Protein AF-A0A967K2U4-F1 (afdb_monomer_lite)

Secondary structure (DSSP, 8-state):
--------SSPPSEEEEEEE--EEEEE-TTT--EEEEEPS--EEEEEEEPPP--HHHHTTT--

Structure (mmCIF, N/CA/C/O backbone):
data_AF-A0A967K2U4-F1
#
_entry.id   AF-A0A967K2U4-F1
#
loop_
_atom_site.group_PDB
_atom_site.id
_atom_site.type_symbol
_atom_site.label_atom_id
_atom_site.label_alt_id
_atom_site.label_comp_id
_atom_site.label_asym_id
_atom_site.label_entity_id
_atom_site.label_seq_id
_atom_site.pdbx_PDB_ins_code
_atom_site.Cartn_x
_atom_site.Cartn_y
_atom_site.Cartn_z
_atom_site.occupancy
_atom_site.B_iso_or_equiv
_atom_site.auth_seq_id
_atom_site.auth_comp_id
_atom_site.auth_asym_id
_atom_site.auth_atom_id
_atom_site.pdbx_PDB_model_num
ATOM 1 N N . MET A 1 1 ? -1.899 23.520 -16.163 1.00 63.88 1 MET A N 1
ATOM 2 C CA . MET A 1 1 ? -1.521 22.595 -15.075 1.00 63.88 1 MET A CA 1
ATOM 3 C C . MET A 1 1 ? -0.596 21.550 -15.679 1.00 63.88 1 MET A C 1
ATOM 5 O O . MET A 1 1 ? -1.056 20.872 -16.590 1.00 63.88 1 MET A O 1
ATOM 9 N N . PRO A 1 2 ? 0.692 21.479 -15.304 1.00 82.44 2 PRO A N 1
ATOM 10 C CA . PRO A 1 2 ? 1.574 20.429 -15.804 1.00 82.44 2 PRO A CA 1
ATOM 11 C C . PRO A 1 2 ? 1.160 19.076 -15.211 1.00 82.44 2 PRO A C 1
ATOM 13 O O . PRO A 1 2 ? 0.902 18.972 -14.013 1.00 82.44 2 PRO A O 1
ATOM 16 N N . THR A 1 3 ? 1.075 18.050 -16.053 1.00 84.50 3 THR A N 1
ATOM 17 C CA . THR A 1 3 ? 0.806 16.678 -15.615 1.00 84.50 3 THR A CA 1
ATOM 18 C C . THR A 1 3 ? 2.096 16.077 -15.070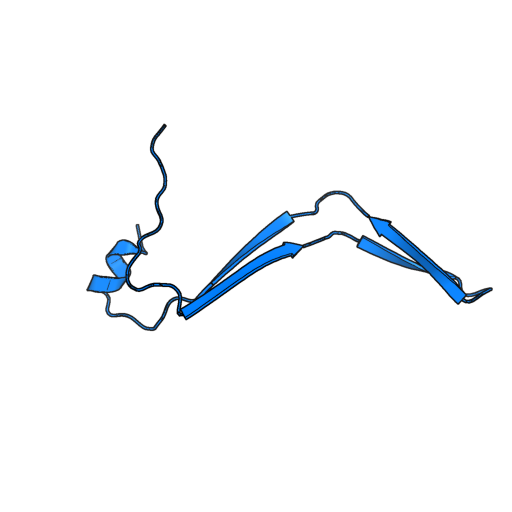 1.00 84.50 3 THR A C 1
ATOM 20 O O . THR A 1 3 ? 3.074 15.954 -15.804 1.00 84.50 3 THR A O 1
ATOM 23 N N . LEU A 1 4 ? 2.104 15.689 -13.794 1.00 79.00 4 LEU A N 1
ATOM 24 C CA . LEU A 1 4 ? 3.174 14.860 -13.245 1.00 79.00 4 LEU A CA 1
ATOM 25 C C . LEU A 1 4 ? 2.972 13.431 -13.753 1.00 79.00 4 LEU A C 1
ATOM 27 O O . LEU A 1 4 ? 1.967 12.796 -13.440 1.00 79.00 4 LEU A O 1
ATOM 31 N N . THR A 1 5 ? 3.908 12.949 -14.566 1.00 85.06 5 THR A N 1
ATOM 32 C CA . THR A 1 5 ? 3.901 11.581 -15.091 1.00 85.06 5 THR A CA 1
ATOM 33 C C . THR A 1 5 ? 4.995 10.769 -14.418 1.00 85.06 5 THR A C 1
ATOM 35 O O . THR A 1 5 ? 6.122 11.238 -14.279 1.00 85.06 5 THR A O 1
ATOM 38 N N . MET A 1 6 ? 4.667 9.544 -14.010 1.00 85.81 6 MET A N 1
ATOM 39 C CA . MET A 1 6 ? 5.686 8.581 -13.598 1.00 85.81 6 MET A CA 1
ATOM 40 C C . MET A 1 6 ? 6.414 8.042 -14.840 1.00 85.81 6 MET A C 1
ATOM 42 O O . MET A 1 6 ? 5.772 7.871 -15.883 1.00 85.81 6 MET A O 1
ATOM 46 N N . PRO A 1 7 ? 7.728 7.773 -14.759 1.00 86.88 7 PRO A N 1
ATOM 47 C CA . PRO A 1 7 ? 8.442 7.044 -15.800 1.00 86.88 7 PRO A CA 1
ATOM 48 C C . PRO A 1 7 ? 7.878 5.628 -15.975 1.00 86.88 7 PRO A C 1
ATOM 50 O O . PRO A 1 7 ? 7.373 5.020 -15.034 1.00 86.88 7 PRO A O 1
ATOM 53 N N . SER A 1 8 ? 7.974 5.085 -17.188 1.00 83.38 8 SER A N 1
ATOM 54 C CA . SER A 1 8 ? 7.519 3.725 -17.509 1.00 83.38 8 SER A CA 1
ATOM 55 C C . SER A 1 8 ? 8.640 2.681 -17.493 1.00 83.38 8 SER A C 1
ATOM 57 O O . SER A 1 8 ? 8.353 1.485 -17.533 1.00 83.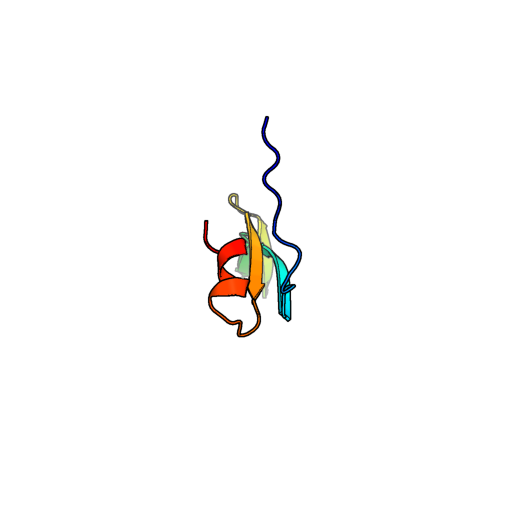38 8 SER A O 1
ATOM 59 N N . ALA A 1 9 ? 9.906 3.113 -17.437 1.00 81.75 9 ALA A N 1
ATOM 60 C CA . ALA A 1 9 ? 11.074 2.244 -17.493 1.00 81.75 9 ALA A CA 1
ATOM 61 C C . ALA A 1 9 ? 12.183 2.693 -16.513 1.00 81.75 9 ALA A C 1
ATOM 63 O O . ALA A 1 9 ? 12.448 3.891 -16.413 1.00 81.75 9 ALA A O 1
ATOM 64 N N . PRO A 1 10 ? 12.850 1.747 -15.824 1.00 81.38 10 PRO A N 1
ATOM 65 C CA . PRO A 1 10 ? 12.360 0.387 -15.586 1.00 81.38 10 PRO A CA 1
ATOM 66 C C . PRO A 1 10 ? 11.041 0.425 -14.792 1.00 81.38 10 PRO A C 1
ATOM 68 O O . PRO A 1 10 ? 10.848 1.294 -13.948 1.00 81.38 10 PRO A O 1
ATOM 71 N N . GLY A 1 11 ? 10.110 -0.480 -15.105 1.00 86.56 11 GLY A N 1
ATOM 72 C CA . GLY A 1 11 ? 8.830 -0.573 -14.395 1.00 86.56 11 GLY A CA 1
ATOM 73 C C . GLY A 1 11 ? 8.992 -1.058 -12.949 1.00 86.56 11 GLY A C 1
ATOM 74 O O . GLY A 1 11 ? 10.057 -1.535 -12.556 1.00 86.56 11 GLY A O 1
ATOM 75 N N . PHE A 1 12 ? 7.923 -0.962 -12.155 1.00 91.62 12 PHE A N 1
ATOM 76 C CA . PHE A 1 12 ? 7.923 -1.455 -10.775 1.00 91.62 12 PHE A CA 1
ATOM 77 C C . PHE A 1 12 ? 8.090 -2.978 -10.727 1.00 91.62 12 PHE A C 1
ATOM 79 O O . PHE A 1 12 ? 7.398 -3.702 -11.443 1.00 91.62 12 PHE A O 1
ATOM 86 N N . SER A 1 13 ? 8.964 -3.468 -9.846 1.00 93.50 13 SER A N 1
ATOM 87 C CA . SER A 1 13 ? 9.066 -4.901 -9.540 1.00 93.50 13 SER A CA 1
ATOM 88 C C . SER A 1 13 ? 7.918 -5.360 -8.641 1.00 93.50 13 SER A C 1
ATOM 90 O O . SER A 1 13 ? 7.446 -6.488 -8.765 1.00 93.50 13 SER A O 1
ATOM 92 N N . ALA A 1 14 ? 7.449 -4.474 -7.761 1.00 93.62 14 ALA A N 1
ATOM 93 C CA . ALA A 1 14 ? 6.257 -4.674 -6.952 1.00 93.62 14 ALA A CA 1
ATOM 94 C C . ALA A 1 14 ? 5.528 -3.346 -6.721 1.00 93.62 14 ALA A C 1
ATOM 96 O O . ALA A 1 14 ? 6.134 -2.279 -6.622 1.00 93.62 14 ALA A O 1
ATOM 97 N N . SER A 1 15 ? 4.205 -3.419 -6.603 1.00 93.06 15 SER A N 1
ATOM 98 C CA . SER A 1 15 ? 3.360 -2.273 -6.280 1.00 93.06 15 SER A CA 1
ATOM 99 C C . SER A 1 15 ? 2.262 -2.691 -5.318 1.00 93.06 15 SER A C 1
ATOM 101 O O . SER A 1 15 ? 1.546 -3.661 -5.577 1.00 93.06 15 SER A O 1
ATOM 103 N N . ARG A 1 16 ? 2.084 -1.934 -4.239 1.00 95.81 16 ARG A N 1
ATOM 104 C CA . ARG A 1 16 ? 0.976 -2.101 -3.302 1.00 95.81 16 ARG A CA 1
ATOM 105 C C . ARG A 1 16 ? 0.248 -0.781 -3.144 1.00 95.81 16 ARG A C 1
ATOM 107 O O . ARG A 1 16 ? 0.812 0.188 -2.652 1.00 95.81 16 ARG A O 1
ATOM 114 N N . PHE A 1 17 ? -1.021 -0.777 -3.522 1.00 95.88 17 PHE A N 1
ATOM 115 C CA . PHE A 1 17 ? -1.926 0.340 -3.305 1.00 95.88 17 PHE A CA 1
ATOM 116 C C . PHE A 1 17 ? -3.017 -0.079 -2.328 1.00 95.88 17 PHE A C 1
ATOM 118 O O . PHE A 1 17 ? -3.503 -1.211 -2.386 1.00 95.88 17 PHE A O 1
ATOM 125 N N . GLY A 1 18 ? -3.396 0.808 -1.418 1.00 96.44 18 GLY A N 1
ATOM 126 C CA . GLY A 1 18 ? -4.451 0.499 -0.468 1.00 96.44 18 GLY A CA 1
ATOM 127 C C . GLY A 1 18 ? -4.844 1.670 0.410 1.00 96.44 18 GLY A C 1
ATOM 128 O O . GLY A 1 18 ? -4.204 2.721 0.422 1.00 96.44 18 GLY A O 1
ATOM 129 N N . LEU A 1 19 ? -5.915 1.457 1.164 1.00 95.25 19 LEU A N 1
ATOM 130 C CA . LEU A 1 19 ? -6.395 2.382 2.174 1.00 95.25 19 LEU A CA 1
ATOM 131 C C . LEU A 1 19 ? -5.917 1.906 3.545 1.00 95.25 19 LEU A C 1
ATOM 133 O O . LEU A 1 19 ? -6.176 0.769 3.943 1.00 95.25 19 LEU A O 1
ATOM 137 N N . ILE A 1 20 ? -5.249 2.785 4.282 1.00 95.56 20 ILE A N 1
ATOM 138 C CA . ILE A 1 20 ? -5.039 2.600 5.714 1.00 95.56 20 ILE A CA 1
ATOM 139 C C . ILE A 1 20 ? -6.261 3.200 6.406 1.00 95.56 20 ILE A C 1
ATOM 141 O O . ILE A 1 20 ? -6.370 4.423 6.525 1.00 95.56 20 ILE A O 1
ATOM 145 N N . ALA A 1 21 ? -7.183 2.333 6.821 1.00 94.00 21 ALA A N 1
ATOM 146 C CA . ALA A 1 21 ? -8.345 2.724 7.607 1.00 94.00 21 ALA A CA 1
ATOM 147 C C . ALA A 1 21 ? -7.928 3.019 9.053 1.00 94.00 21 ALA A C 1
ATOM 149 O O . ALA A 1 21 ? -7.107 2.306 9.633 1.00 94.00 21 ALA A O 1
ATOM 150 N N . ASN A 1 22 ? -8.501 4.067 9.638 1.00 94.81 22 ASN A N 1
ATOM 151 C CA . ASN A 1 22 ? -8.329 4.367 11.051 1.00 94.81 22 ASN A CA 1
ATOM 152 C C . ASN A 1 22 ? -9.543 3.818 11.801 1.00 94.81 22 ASN A C 1
ATOM 154 O O . ASN A 1 22 ? -10.576 4.470 11.858 1.00 94.81 22 ASN A O 1
ATOM 158 N N . THR A 1 23 ? -9.455 2.596 12.318 1.00 94.62 23 THR A N 1
ATOM 159 C CA . THR A 1 23 ? -10.571 1.947 13.021 1.00 94.62 23 THR A CA 1
ATOM 160 C C . THR A 1 23 ? -10.169 1.568 14.434 1.00 94.62 23 THR A C 1
ATOM 162 O O . THR A 1 23 ? -9.071 1.052 14.647 1.00 94.62 23 THR A O 1
ATOM 165 N N . GLN A 1 24 ? -11.075 1.749 15.388 1.00 92.94 24 GLN A N 1
ATOM 166 C CA . GLN A 1 24 ? -10.906 1.292 16.761 1.00 92.94 24 GLN A CA 1
ATOM 167 C C . GLN A 1 24 ? -11.874 0.147 17.045 1.00 92.94 24 GLN A C 1
ATOM 169 O O . GLN A 1 24 ? -13.061 0.247 16.743 1.00 92.94 24 GLN A O 1
ATOM 174 N N . THR A 1 25 ? -11.373 -0.924 17.658 1.00 93.62 25 THR A N 1
ATOM 175 C CA . THR A 1 25 ? -12.195 -2.064 18.074 1.00 93.62 25 THR A CA 1
ATOM 176 C C . THR A 1 25 ? -12.232 -2.149 19.591 1.00 93.62 25 THR A C 1
ATOM 178 O O . THR A 1 25 ? -11.188 -2.194 20.241 1.00 93.62 25 THR A O 1
ATOM 181 N N . PHE A 1 26 ? -13.438 -2.207 20.149 1.00 92.75 26 PHE A N 1
ATOM 182 C CA . PHE A 1 26 ? -13.692 -2.435 21.565 1.00 92.75 26 PHE A CA 1
ATOM 183 C C . PHE A 1 26 ? -14.398 -3.779 21.750 1.00 92.75 26 PHE A C 1
ATOM 185 O O . PHE A 1 26 ? -15.381 -4.072 21.069 1.00 92.75 26 PHE A O 1
ATOM 192 N N . ARG A 1 27 ? -13.904 -4.598 22.682 1.00 94.25 27 ARG A N 1
ATOM 193 C CA . ARG A 1 27 ? -14.564 -5.836 23.106 1.00 94.25 27 ARG A CA 1
ATOM 194 C C . ARG A 1 27 ? -15.053 -5.668 24.538 1.00 94.25 27 ARG A C 1
ATOM 196 O O . ARG A 1 27 ? -14.251 -5.423 25.437 1.00 94.25 27 ARG A O 1
ATOM 203 N N . SER A 1 28 ? -16.354 -5.838 24.737 1.00 92.56 28 SER A N 1
ATOM 204 C CA . SER A 1 28 ? -16.975 -5.781 26.055 1.00 92.56 28 SER A CA 1
ATOM 205 C C . SER A 1 28 ? -16.511 -6.955 26.929 1.00 92.56 28 SER A C 1
ATOM 207 O O . SER A 1 28 ? -16.582 -8.109 26.493 1.00 92.56 28 SER A O 1
ATOM 209 N N . PRO A 1 29 ? -16.058 -6.697 28.168 1.00 89.25 29 PRO A N 1
ATOM 210 C CA . PRO A 1 29 ? -15.669 -7.750 29.101 1.00 89.25 29 PRO A CA 1
ATOM 211 C C . PRO A 1 29 ? -16.867 -8.451 29.765 1.00 89.25 29 PRO A C 1
ATOM 213 O O . PRO A 1 29 ? -16.663 -9.458 30.435 1.00 89.25 29 PRO A O 1
ATOM 216 N N . LEU A 1 30 ? -18.093 -7.933 29.613 1.00 94.06 30 LEU A N 1
ATOM 217 C CA . LEU A 1 30 ? -19.287 -8.459 30.289 1.00 94.06 30 LEU A CA 1
ATOM 218 C C . LEU A 1 30 ? -19.995 -9.555 29.475 1.00 94.06 30 LEU A C 1
ATOM 220 O O . LEU A 1 30 ? -20.461 -10.540 30.036 1.00 94.06 30 LEU A O 1
ATOM 224 N N . ASP A 1 31 ? -20.076 -9.378 28.157 1.00 93.06 31 ASP A N 1
ATOM 225 C CA . ASP A 1 31 ? -20.856 -10.220 27.236 1.00 93.06 31 ASP A CA 1
ATOM 226 C C . ASP A 1 31 ? -20.064 -10.648 25.985 1.00 93.06 31 ASP A C 1
ATOM 228 O O . ASP A 1 31 ? -20.549 -11.433 25.174 1.00 93.06 31 ASP A O 1
ATOM 232 N N . GLY A 1 32 ? -18.832 -10.155 25.815 1.00 90.00 32 GLY A N 1
ATOM 233 C CA . GLY A 1 32 ? -17.975 -10.485 24.677 1.00 90.00 32 GLY A CA 1
ATOM 234 C C . GLY A 1 32 ? -18.349 -9.788 23.367 1.00 90.00 32 GLY A C 1
ATOM 235 O O . GLY A 1 32 ? -17.701 -10.055 22.349 1.00 90.00 32 GLY A O 1
ATOM 236 N N . THR A 1 33 ? -19.336 -8.886 23.378 1.00 94.19 33 THR A N 1
ATOM 237 C CA . THR A 1 33 ? -19.756 -8.130 22.192 1.00 94.19 33 THR A CA 1
ATOM 238 C C . THR A 1 33 ? -18.601 -7.273 21.669 1.00 94.19 33 THR A C 1
ATOM 240 O O . THR A 1 33 ? -17.884 -6.630 22.441 1.00 94.19 33 THR A O 1
ATOM 243 N N . VAL A 1 34 ? -18.404 -7.267 20.348 1.00 94.75 34 VAL A N 1
ATOM 244 C CA . VAL A 1 34 ? -17.351 -6.496 19.673 1.00 94.75 34 VAL A CA 1
ATOM 245 C C . VAL A 1 34 ? -17.980 -5.345 18.900 1.00 94.75 34 VAL A C 1
ATOM 247 O O . VAL A 1 34 ? -18.893 -5.556 18.105 1.00 94.75 34 VAL A O 1
ATOM 250 N N . GLN A 1 35 ? -17.474 -4.136 19.120 1.00 93.12 35 GLN A N 1
ATOM 251 C CA . GLN A 1 35 ? -17.844 -2.935 18.379 1.00 93.12 35 GLN A CA 1
ATOM 252 C C . GLN A 1 35 ? -16.616 -2.396 17.650 1.00 93.12 35 GLN A C 1
ATOM 254 O O . GLN A 1 35 ? -15.544 -2.2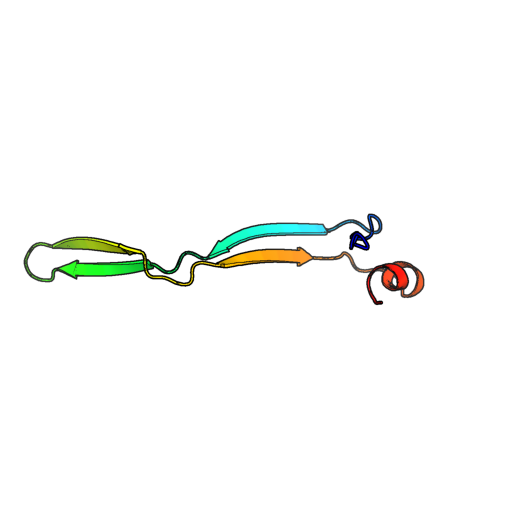75 18.244 1.00 93.12 35 GLN A O 1
ATOM 259 N N . THR A 1 36 ? -16.779 -2.055 16.375 1.00 93.69 36 THR A N 1
ATOM 260 C CA . THR A 1 36 ? -15.746 -1.400 15.568 1.00 93.69 36 THR A CA 1
ATOM 261 C C . THR A 1 36 ? -16.255 -0.034 15.137 1.00 93.69 36 THR A C 1
ATOM 263 O O . THR A 1 36 ? -17.332 0.071 14.554 1.00 93.69 36 THR A O 1
ATOM 266 N N . LEU A 1 37 ? -15.481 1.004 15.438 1.00 93.75 37 LEU A N 1
ATOM 267 C CA . LEU A 1 37 ? -15.762 2.386 15.072 1.00 93.75 37 LEU A CA 1
ATOM 268 C C . LEU A 1 37 ? -14.735 2.859 14.045 1.00 93.75 37 LEU A C 1
ATOM 270 O O . LEU A 1 37 ? -13.533 2.662 14.228 1.00 93.75 37 LEU A O 1
ATOM 274 N N . GLU A 1 38 ? -15.207 3.516 12.990 1.00 91.75 38 GLU A N 1
ATOM 275 C CA . GLU A 1 38 ? -14.347 4.229 12.053 1.00 91.75 38 GLU A CA 1
ATOM 276 C C . GLU A 1 38 ? -14.043 5.631 12.593 1.00 91.75 38 GLU A C 1
ATOM 278 O O . GLU A 1 38 ? -14.937 6.397 12.953 1.00 91.75 38 GLU A O 1
ATOM 283 N N . LEU A 1 39 ? -12.757 5.948 12.679 1.00 92.50 39 LEU A N 1
ATOM 284 C CA . LEU A 1 39 ? -12.235 7.243 13.080 1.00 92.50 39 LEU A CA 1
ATOM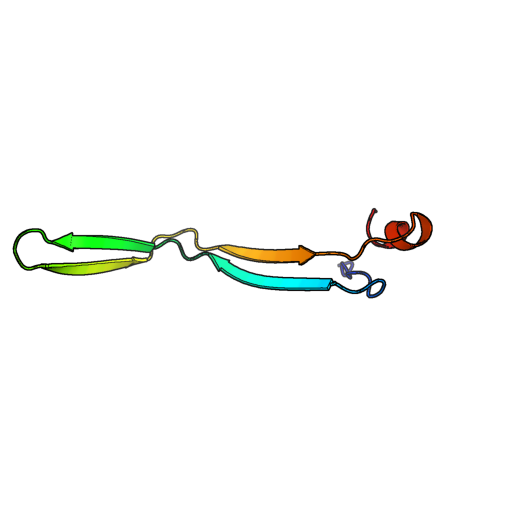 285 C C . LEU A 1 39 ? -11.813 8.032 11.838 1.00 92.50 39 LEU A C 1
ATOM 287 O O . LEU A 1 39 ? -11.487 7.481 10.785 1.00 92.50 39 LEU A O 1
ATOM 291 N N . THR A 1 40 ? -11.763 9.353 11.971 1.00 92.94 40 THR A N 1
ATOM 292 C CA . THR A 1 40 ? -11.271 10.224 10.901 1.00 92.94 40 THR A CA 1
ATOM 293 C C . THR A 1 40 ? -9.775 10.008 10.641 1.00 92.94 40 THR A C 1
ATOM 295 O O . THR A 1 40 ? -9.031 9.520 11.493 1.00 92.94 40 THR A O 1
ATOM 298 N N . GLY A 1 41 ? -9.311 10.385 9.446 1.00 93.50 41 GLY A N 1
ATOM 299 C CA . GLY A 1 41 ? -7.890 10.304 9.083 1.00 93.50 41 GLY A CA 1
ATOM 300 C C . GLY A 1 41 ? -7.476 9.027 8.349 1.00 93.50 41 GLY A C 1
ATOM 301 O O . GLY A 1 41 ? -6.285 8.721 8.290 1.00 93.50 41 GLY A O 1
ATOM 302 N N . ALA A 1 42 ? -8.428 8.294 7.764 1.00 95.31 42 ALA A N 1
ATOM 303 C CA . ALA A 1 42 ? -8.100 7.276 6.773 1.00 95.31 42 ALA A CA 1
ATOM 304 C C . ALA A 1 42 ? -7.270 7.895 5.634 1.00 95.31 42 ALA A C 1
ATOM 306 O O . ALA A 1 42 ? -7.530 9.020 5.195 1.00 95.31 42 ALA A O 1
ATOM 307 N N . ARG A 1 43 ? -6.250 7.172 5.166 1.00 94.88 43 ARG A N 1
ATOM 308 C CA . ARG A 1 43 ? -5.317 7.677 4.150 1.00 94.88 43 ARG A CA 1
ATOM 309 C C . ARG A 1 43 ? -5.029 6.636 3.086 1.00 94.88 43 ARG A C 1
ATOM 311 O O . ARG A 1 43 ? -4.821 5.463 3.393 1.00 94.88 43 ARG A O 1
ATOM 318 N N . TRP A 1 44 ? -4.974 7.086 1.840 1.00 95.38 44 TRP A N 1
ATOM 319 C CA . TRP A 1 44 ? -4.463 6.275 0.745 1.00 95.38 44 TRP A CA 1
ATOM 320 C C . TRP A 1 44 ? -2.949 6.144 0.868 1.00 95.38 44 TRP A C 1
ATOM 322 O O . TRP A 1 44 ? -2.248 7.117 1.146 1.00 95.38 44 TRP A O 1
ATOM 332 N N . GLN A 1 45 ? -2.457 4.930 0.669 1.00 96.81 45 GLN A N 1
ATOM 333 C CA . GLN A 1 45 ? -1.041 4.619 0.621 1.00 96.81 45 GLN A CA 1
ATOM 334 C C . GLN A 1 45 ? -0.732 3.898 -0.687 1.00 96.81 45 GLN A C 1
ATOM 336 O O . GLN A 1 45 ? -1.461 3.001 -1.115 1.00 96.81 45 GLN A O 1
ATOM 341 N N . ALA A 1 46 ? 0.393 4.277 -1.282 1.00 94.12 46 ALA A N 1
ATOM 342 C CA . ALA A 1 46 ? 0.998 3.576 -2.392 1.00 94.12 46 ALA A CA 1
ATOM 343 C C . ALA A 1 46 ? 2.464 3.298 -2.052 1.00 94.12 46 ALA A C 1
ATOM 345 O O . ALA A 1 46 ? 3.204 4.223 -1.720 1.00 94.12 46 ALA A O 1
ATOM 346 N N . ASN A 1 47 ? 2.867 2.035 -2.133 1.00 94.88 47 ASN A N 1
ATOM 347 C CA . ASN A 1 47 ? 4.251 1.604 -2.006 1.00 94.88 47 ASN A CA 1
ATOM 348 C C . ASN A 1 47 ? 4.671 0.980 -3.335 1.00 94.88 47 ASN A C 1
ATOM 350 O O . ASN A 1 47 ? 3.978 0.101 -3.852 1.00 94.88 47 ASN A O 1
ATOM 354 N N . TYR A 1 48 ? 5.808 1.414 -3.862 1.00 92.69 48 TYR A N 1
ATOM 355 C CA . TYR A 1 48 ? 6.369 0.916 -5.110 1.00 92.69 48 TYR A CA 1
ATOM 356 C C . TYR A 1 48 ? 7.807 0.481 -4.868 1.00 92.69 48 TYR A C 1
ATOM 358 O O . TYR A 1 48 ? 8.566 1.188 -4.206 1.00 92.69 48 TYR A O 1
ATOM 366 N N . GLU A 1 49 ? 8.171 -0.672 -5.410 1.00 93.50 49 GLU A N 1
ATOM 367 C CA . GLU A 1 49 ? 9.540 -1.168 -5.416 1.00 93.50 49 GLU A CA 1
ATOM 368 C C . GLU A 1 49 ? 10.078 -1.092 -6.838 1.00 93.50 49 GLU A C 1
ATOM 370 O O . GLU A 1 49 ? 9.422 -1.507 -7.799 1.00 93.50 49 GLU A O 1
ATOM 375 N N . LEU A 1 50 ? 11.275 -0.531 -6.963 1.0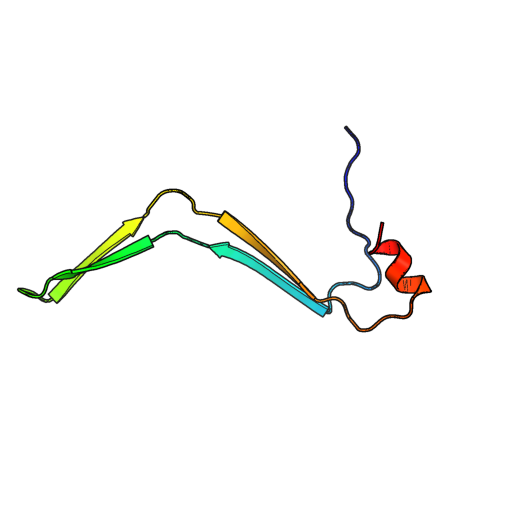0 92.19 50 LEU A N 1
ATOM 376 C CA . LEU A 1 50 ? 11.999 -0.452 -8.219 1.00 92.19 50 LEU A CA 1
ATOM 377 C C . LEU A 1 50 ? 13.068 -1.550 -8.254 1.00 92.19 50 LEU A C 1
ATOM 379 O O . LEU A 1 50 ? 13.700 -1.814 -7.226 1.00 92.19 50 LEU A O 1
ATOM 383 N N . PRO A 1 51 ? 13.303 -2.178 -9.417 1.00 91.69 51 PRO A N 1
ATOM 384 C CA . PRO A 1 51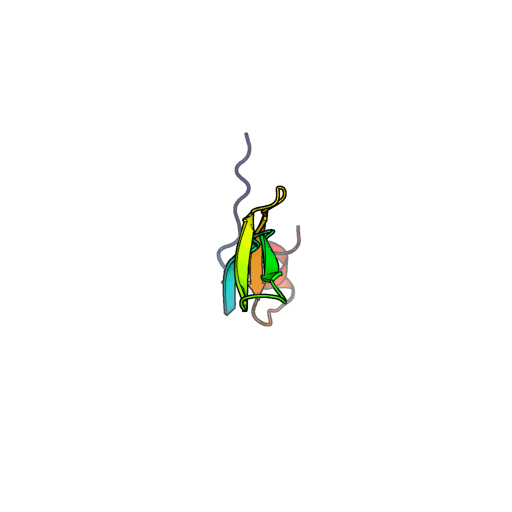 ? 14.369 -3.156 -9.552 1.00 91.69 51 PRO A CA 1
ATOM 385 C C . PRO A 1 51 ? 15.748 -2.488 -9.410 1.00 91.69 51 PRO A C 1
ATOM 387 O O . PRO A 1 51 ? 15.885 -1.284 -9.652 1.00 91.69 51 PRO A O 1
ATOM 390 N N . PRO A 1 52 ? 16.799 -3.260 -9.074 1.00 91.06 52 PRO A N 1
ATOM 391 C CA . PRO A 1 52 ? 18.170 -2.786 -9.197 1.00 91.06 52 PRO A CA 1
ATOM 392 C C . PRO A 1 52 ? 18.424 -2.304 -10.628 1.00 91.06 52 PRO A C 1
ATOM 394 O O . PRO A 1 52 ? 18.171 -3.035 -11.583 1.00 91.06 52 PRO A O 1
ATOM 397 N N . MET A 1 53 ? 18.923 -1.081 -10.770 1.00 90.25 53 MET A N 1
ATOM 398 C CA . MET A 1 53 ? 19.138 -0.442 -12.067 1.00 90.25 53 MET A CA 1
ATOM 399 C C . MET A 1 53 ? 20.461 0.313 -12.084 1.00 90.25 53 MET A C 1
ATOM 401 O O . MET A 1 53 ? 21.004 0.675 -11.031 1.00 90.25 53 MET A O 1
ATOM 405 N N . ARG A 1 54 ? 20.992 0.546 -13.283 1.00 90.31 54 ARG A N 1
ATOM 406 C CA . ARG A 1 54 ? 22.191 1.372 -13.450 1.00 90.31 54 ARG A CA 1
ATOM 407 C C . ARG A 1 54 ? 21.841 2.856 -13.280 1.00 90.31 54 ARG A C 1
ATOM 409 O O . ARG A 1 54 ? 20.677 3.253 -13.275 1.00 90.31 54 ARG A O 1
ATOM 416 N N . ARG A 1 55 ? 22.854 3.702 -13.063 1.00 89.00 55 ARG A N 1
ATOM 417 C CA . ARG A 1 55 ? 22.633 5.115 -12.702 1.00 89.00 55 ARG A CA 1
ATOM 418 C C . ARG A 1 55 ? 21.997 5.934 -13.830 1.00 89.00 55 ARG A C 1
ATOM 420 O O . ARG A 1 55 ? 21.238 6.854 -13.543 1.00 89.00 55 ARG A O 1
ATOM 427 N N . ASP A 1 56 ? 22.308 5.591 -15.071 1.00 87.50 56 ASP A N 1
ATOM 428 C CA . ASP A 1 56 ? 21.699 6.117 -16.294 1.00 87.50 56 ASP A CA 1
ATOM 429 C C . ASP A 1 56 ? 20.195 5.817 -16.363 1.00 87.50 56 ASP A C 1
ATOM 431 O O . ASP A 1 56 ? 19.407 6.713 -16.648 1.00 87.50 56 ASP A O 1
ATOM 435 N N . GLU A 1 57 ? 19.782 4.602 -16.007 1.00 85.25 57 GLU A N 1
ATOM 436 C CA . GLU A 1 57 ? 18.366 4.211 -15.943 1.00 85.25 57 GLU A CA 1
ATOM 437 C C . GLU A 1 57 ? 17.639 4.866 -14.754 1.00 85.25 57 GLU A C 1
ATOM 439 O O . GLU A 1 57 ? 16.490 5.297 -14.869 1.00 85.25 57 GLU A O 1
ATOM 444 N N . ALA A 1 58 ? 18.329 5.020 -13.619 1.00 87.06 58 ALA A N 1
ATOM 445 C CA . ALA A 1 58 ? 17.795 5.693 -12.433 1.00 87.06 58 ALA A CA 1
ATOM 446 C C . ALA A 1 58 ? 17.560 7.196 -12.628 1.00 87.06 58 ALA A C 1
ATOM 448 O O . ALA A 1 58 ? 16.786 7.785 -11.874 1.00 87.06 58 ALA A O 1
ATOM 449 N N . ALA A 1 59 ? 18.203 7.825 -13.616 1.00 86.56 59 ALA A N 1
ATOM 450 C CA . ALA A 1 59 ? 18.077 9.261 -13.861 1.00 86.56 59 ALA A CA 1
ATOM 451 C C . ALA A 1 59 ? 16.628 9.683 -14.154 1.00 86.56 59 ALA A C 1
ATOM 453 O O . ALA A 1 59 ? 16.223 10.772 -13.768 1.00 86.56 59 ALA A O 1
ATOM 454 N N . ALA A 1 60 ? 15.825 8.810 -14.770 1.00 84.62 60 ALA A N 1
ATOM 455 C CA . ALA A 1 60 ? 14.409 9.084 -15.016 1.00 84.62 60 ALA A CA 1
ATOM 456 C C . ALA A 1 60 ? 13.572 9.124 -13.722 1.00 84.62 60 ALA A C 1
ATOM 458 O O . ALA A 1 60 ? 12.544 9.795 -13.674 1.00 84.62 60 ALA A O 1
ATOM 459 N N . TRP A 1 61 ? 14.009 8.412 -12.679 1.00 84.50 61 TRP A N 1
ATOM 460 C CA . TRP A 1 61 ? 13.312 8.282 -11.395 1.00 84.50 61 TRP A CA 1
ATOM 461 C C . TRP A 1 61 ? 13.813 9.255 -10.323 1.00 84.50 61 TRP A C 1
ATOM 463 O O . TRP A 1 61 ? 13.112 9.500 -9.343 1.00 84.50 61 TRP A O 1
ATOM 473 N N . THR A 1 62 ? 15.011 9.813 -10.496 1.00 80.81 62 THR A N 1
ATOM 474 C CA . THR A 1 62 ? 15.583 10.828 -9.606 1.00 80.81 62 THR A CA 1
ATOM 475 C C . THR A 1 62 ? 15.600 12.172 -10.329 1.00 80.81 62 THR A C 1
ATOM 477 O O . THR A 1 62 ? 16.524 12.421 -11.101 1.00 80.81 62 THR A O 1
ATOM 480 N N . ALA A 1 63 ? 14.571 12.992 -10.103 1.00 64.25 63 ALA A N 1
ATOM 481 C CA . ALA A 1 63 ? 14.515 14.381 -10.566 1.00 64.25 63 ALA A CA 1
ATOM 482 C C . ALA A 1 63 ? 15.410 15.298 -9.719 1.00 64.25 63 ALA A C 1
ATOM 484 O O . ALA A 1 63 ? 15.492 15.062 -8.490 1.00 64.25 63 ALA A O 1
#

Sequence (63 aa):
MPTLTMPSAPGFSASRFGLIANTQTFRSPLDGTVQTLELTGARWQANYELPPMRRDEAAAWTA

Foldseek 3Di:
DDDDDQDVPPHFPDKDKDKDWDKDWDADPPPRDIDIDTDPDIDIDMDTHDDDDDPVRCVSVPD

pLDDT: mean 90.0, std 6.48, range [63.88, 96.81]

Radius of gyration: 20.45 Å; chains: 1; bounding box: 44×33×48 Å